Protein AF-A0A0F8YB07-F1 (afdb_monomer)

Sequence (126 aa):
MSTKSKYVGGNLTFFESATFETVRCMAPVMFYDDFLGTDLNKDESGANGVWTHIDVSSSGDSTPLIAADVANGVARLPLDGGQSEAQESGLTWGNQRPFVLNQGLIFEARVALKVLPTDVAEAVWG

pLDDT: mean 84.26, std 6.94, range [61.53, 93.44]

Solvent-accessible surface area (backbone atoms only — not comparable to full-atom values): 8489 Å² total; per-residue (Å²): 139,57,66,46,74,49,80,51,96,94,38,86,41,28,24,32,69,90,78,68,44,80,45,61,95,60,62,73,84,81,87,88,83,64,53,72,31,85,35,67,48,22,31,77,86,67,46,84,34,73,37,40,80,34,60,59,48,92,71,79,68,23,64,50,39,56,46,88,91,51,89,68,42,38,79,39,58,37,73,58,84,89,63,101,64,69,76,47,39,40,76,41,66,74,90,54,84,90,69,39,70,94,77,69,55,84,85,88,83,90,83,84,92,83,68,59,97,88,59,86,82,83,91,85,87,133

Organism: NCBI:txid412755

Nearest PDB structures (foldseek):
  5l80-assembly1_A  TM=7.877E-01  e=2.249E+00  Drosophila melanogaster
  1zcn-assembly1_A  TM=6.325E-01  e=4.309E+00  Homo sapiens
  9eqk-assembly1_A  TM=5.928E-01  e=4.309E+00  Homo sapiens
  2oei-assembly1_A  TM=6.501E-01  e=5.790E+00  Homo sapiens

Structure (mmCIF, N/CA/C/O backbone):
data_AF-A0A0F8YB07-F1
#
_entry.id   AF-A0A0F8YB07-F1
#
loop_
_atom_site.group_PDB
_atom_site.id
_atom_site.type_symbol
_atom_site.label_atom_id
_atom_site.label_alt_id
_atom_site.label_comp_id
_atom_site.label_asym_id
_atom_site.label_entity_id
_atom_site.label_seq_id
_atom_site.pdbx_PDB_ins_code
_atom_site.Cartn_x
_atom_site.Cartn_y
_atom_site.Cartn_z
_atom_site.occupancy
_atom_site.B_iso_or_equiv
_atom_site.auth_seq_id
_atom_site.auth_comp_id
_atom_site.auth_asym_id
_atom_site.auth_atom_id
_atom_site.pdbx_PDB_model_num
ATOM 1 N N . MET A 1 1 ? -11.804 -11.948 14.313 1.00 61.53 1 MET A N 1
ATOM 2 C CA . MET A 1 1 ? -12.180 -10.598 14.785 1.00 61.53 1 MET A CA 1
ATOM 3 C C . MET A 1 1 ? -13.344 -10.754 15.758 1.00 61.53 1 MET A C 1
ATOM 5 O O . MET A 1 1 ? -14.291 -11.451 15.413 1.00 61.53 1 MET A O 1
ATOM 9 N N . SER A 1 2 ? -13.241 -10.232 16.981 1.00 76.31 2 SER A N 1
ATOM 10 C CA . SER A 1 2 ? -14.131 -10.569 18.112 1.00 76.31 2 SER A CA 1
ATOM 11 C C . SER A 1 2 ? -14.867 -9.364 18.712 1.00 76.31 2 SER A C 1
ATOM 13 O O . SER A 1 2 ? -15.566 -9.506 19.720 1.00 76.31 2 SER A O 1
ATOM 15 N N . THR A 1 3 ? -14.798 -8.208 18.051 1.00 82.75 3 THR A N 1
ATOM 16 C CA . THR A 1 3 ? -15.599 -7.030 18.382 1.00 82.75 3 THR A CA 1
ATOM 17 C C . THR A 1 3 ? -17.077 -7.276 18.081 1.00 82.75 3 THR A C 1
ATOM 19 O O . THR A 1 3 ? -17.445 -7.740 17.001 1.00 82.75 3 THR A O 1
ATOM 22 N N . LYS A 1 4 ? -17.937 -6.968 19.051 1.00 85.81 4 LYS A N 1
ATOM 23 C CA . LYS A 1 4 ? -19.399 -7.069 18.958 1.00 85.81 4 LYS A CA 1
ATOM 24 C C . LYS A 1 4 ? -20.037 -5.746 19.358 1.00 85.81 4 LYS A C 1
ATOM 26 O O . LYS A 1 4 ? -19.398 -4.903 19.981 1.00 85.81 4 LYS A O 1
ATOM 31 N N . SER A 1 5 ? -21.312 -5.571 19.030 1.00 89.44 5 SER A N 1
ATOM 32 C CA . SER A 1 5 ? -22.092 -4.412 19.456 1.00 89.44 5 SER A CA 1
ATOM 33 C C . SER A 1 5 ? -23.260 -4.823 20.352 1.00 89.44 5 SER A C 1
ATOM 35 O O . SER A 1 5 ? -23.790 -5.932 20.260 1.00 89.44 5 SER A O 1
ATOM 37 N N . LYS A 1 6 ? -23.640 -3.932 21.269 1.00 90.94 6 LYS A N 1
ATOM 38 C CA . LYS A 1 6 ? -24.853 -4.032 22.088 1.00 90.94 6 LYS A CA 1
ATOM 39 C C . LYS A 1 6 ? -25.453 -2.648 22.296 1.00 90.94 6 LYS A C 1
ATOM 41 O O . LYS A 1 6 ? -24.740 -1.647 22.314 1.00 90.94 6 LYS A O 1
ATOM 46 N N . TYR A 1 7 ? -26.763 -2.595 22.480 1.00 91.12 7 TYR A N 1
ATOM 47 C CA . TYR A 1 7 ? -27.464 -1.349 22.765 1.00 91.12 7 TYR A CA 1
ATOM 48 C C . TYR A 1 7 ? -27.552 -1.143 24.282 1.00 91.12 7 TYR A C 1
ATOM 50 O O . TYR A 1 7 ? -28.079 -2.002 24.990 1.00 91.12 7 TYR A O 1
ATOM 58 N N . VAL A 1 8 ? -27.003 -0.039 24.797 1.00 89.00 8 VAL A N 1
ATOM 59 C CA . VAL A 1 8 ? -26.977 0.284 26.236 1.00 89.00 8 VAL A CA 1
ATOM 60 C C . VAL A 1 8 ? -27.392 1.736 26.426 1.00 89.00 8 VAL A C 1
ATOM 62 O O . VAL A 1 8 ? -26.779 2.636 25.860 1.00 89.00 8 VAL A O 1
ATOM 65 N N . GLY A 1 9 ? -28.442 1.972 27.219 1.00 86.75 9 GLY A N 1
ATOM 66 C CA . GLY A 1 9 ? -28.874 3.329 27.578 1.00 86.75 9 GLY A CA 1
ATOM 67 C C . GLY A 1 9 ? -29.177 4.235 26.378 1.00 86.75 9 GLY A C 1
ATOM 68 O O . GLY A 1 9 ? -28.853 5.416 26.422 1.00 86.75 9 GLY A O 1
ATOM 69 N N . GLY A 1 10 ? -29.730 3.685 25.291 1.00 91.12 10 GLY A N 1
ATOM 70 C CA . GLY A 1 10 ? -30.026 4.447 24.071 1.00 91.12 10 GLY A CA 1
ATOM 71 C C . GLY A 1 10 ? -28.850 4.611 23.100 1.00 91.12 10 GLY A C 1
ATOM 72 O O . GLY A 1 10 ? -29.014 5.234 22.055 1.00 91.12 10 GLY A O 1
ATOM 73 N N . ASN A 1 11 ? -27.675 4.049 23.404 1.00 89.19 11 ASN A N 1
ATOM 74 C CA . ASN A 1 11 ? -26.478 4.182 22.576 1.00 89.19 11 ASN A CA 1
ATOM 75 C C . ASN A 1 11 ? -25.976 2.821 22.080 1.00 89.19 11 ASN A C 1
ATOM 77 O O . ASN A 1 11 ? -25.903 1.847 22.839 1.00 89.19 11 ASN A O 1
ATOM 81 N N . LEU A 1 12 ? -25.579 2.759 20.804 1.00 88.12 12 LEU A N 1
ATOM 82 C CA . LEU A 1 12 ? -24.870 1.604 20.258 1.00 88.12 12 LEU A CA 1
ATOM 83 C C . LEU A 1 12 ? -23.437 1.601 20.801 1.00 88.12 12 LEU A C 1
ATOM 85 O O . LEU A 1 12 ? -22.661 2.516 20.536 1.00 88.12 12 LEU A O 1
ATOM 89 N N . THR A 1 13 ? -23.099 0.577 21.579 1.00 89.06 13 THR A N 1
ATOM 90 C CA . THR A 1 13 ? -21.791 0.419 22.223 1.00 89.06 13 THR A CA 1
ATOM 91 C C . THR A 1 13 ? -21.078 -0.791 21.636 1.00 89.06 13 THR A C 1
ATOM 93 O O . THR A 1 13 ? -21.687 -1.852 21.488 1.00 89.06 13 THR A O 1
ATOM 96 N N . PHE A 1 14 ? -19.788 -0.655 21.337 1.00 88.31 14 PHE A N 1
ATOM 97 C CA . PHE A 1 14 ? -18.949 -1.736 20.818 1.00 88.31 14 PHE A CA 1
ATOM 98 C C . PHE A 1 14 ? -18.071 -2.284 21.939 1.00 88.31 14 PHE A C 1
ATOM 100 O O . PHE A 1 14 ? -17.621 -1.528 22.798 1.00 88.31 14 PHE A O 1
ATOM 107 N N . PHE A 1 15 ? -17.854 -3.593 21.966 1.00 89.00 15 PHE A N 1
ATOM 108 C CA . PHE A 1 15 ? -17.042 -4.243 22.989 1.00 89.00 15 PHE A CA 1
ATOM 109 C C . PHE A 1 15 ? -16.276 -5.437 22.428 1.00 89.00 15 PHE A C 1
ATOM 111 O O . PHE A 1 15 ? -16.723 -6.092 21.483 1.00 89.00 15 PHE A O 1
ATOM 118 N N . GLU A 1 16 ? -15.131 -5.731 23.029 1.00 87.38 16 GLU A N 1
ATOM 119 C CA . GLU A 1 16 ? -14.358 -6.929 22.731 1.00 87.38 16 GLU A CA 1
ATOM 120 C C . GLU A 1 16 ? -14.987 -8.136 23.434 1.00 87.38 16 GLU A C 1
ATOM 122 O O . GLU A 1 16 ? -15.176 -8.128 24.647 1.00 87.38 16 GLU A O 1
ATOM 127 N N . SER A 1 17 ? -15.376 -9.175 22.692 1.00 84.81 17 SER A N 1
ATOM 128 C CA . SER A 1 17 ? -16.175 -10.266 23.274 1.00 84.81 17 SER A CA 1
ATOM 129 C C . SER A 1 17 ? -15.396 -11.219 24.181 1.00 84.81 17 SER A C 1
ATOM 131 O O . SER A 1 17 ? -16.030 -11.924 24.965 1.00 84.81 17 SER A O 1
ATOM 133 N N . ALA A 1 18 ? -14.062 -11.225 24.114 1.00 85.44 18 ALA A N 1
ATOM 134 C CA . ALA A 1 18 ? -13.226 -11.996 25.033 1.00 85.44 18 ALA A CA 1
ATOM 135 C C . ALA A 1 18 ? -12.989 -11.282 26.378 1.00 85.44 18 ALA A C 1
ATOM 137 O O . ALA A 1 18 ? -12.972 -11.937 27.418 1.00 85.44 18 ALA A O 1
ATOM 138 N N . THR A 1 19 ? -12.819 -9.954 26.369 1.00 87.19 19 THR A N 1
ATOM 139 C CA . THR A 1 19 ? -12.463 -9.160 27.565 1.00 87.19 19 THR A CA 1
ATOM 140 C C . THR A 1 19 ? -13.621 -8.334 28.125 1.00 87.19 19 THR A C 1
ATOM 142 O O . THR A 1 19 ? -13.548 -7.858 29.253 1.00 87.19 19 THR A O 1
ATOM 145 N N . PHE A 1 20 ? -14.702 -8.175 27.359 1.00 84.56 20 PHE A N 1
ATOM 146 C CA . PHE A 1 20 ? -15.846 -7.297 27.633 1.00 84.56 20 PHE A CA 1
ATOM 147 C C . PHE A 1 20 ? -15.502 -5.807 27.755 1.00 84.56 20 PHE A C 1
ATOM 149 O O . PHE A 1 20 ? -16.338 -5.015 28.197 1.00 84.56 20 PHE A O 1
ATOM 156 N N . GLU A 1 21 ? -14.307 -5.407 27.326 1.00 84.31 21 GLU A N 1
ATOM 157 C CA . GLU A 1 21 ? -13.889 -4.011 27.312 1.00 84.31 21 GLU A CA 1
ATOM 158 C C . GLU A 1 21 ? -14.606 -3.243 26.204 1.00 84.31 21 GLU A C 1
ATOM 160 O O . GLU A 1 21 ? -14.775 -3.740 25.089 1.00 84.31 21 GLU A O 1
ATOM 165 N N . THR A 1 22 ? -15.028 -2.016 26.506 1.00 83.06 22 THR A N 1
ATOM 166 C CA . THR A 1 22 ? -15.633 -1.124 25.515 1.00 83.06 22 THR A CA 1
ATOM 167 C C . THR A 1 22 ? -14.573 -0.688 24.510 1.00 83.06 22 THR A C 1
ATOM 169 O O . THR A 1 22 ? -13.551 -0.115 24.884 1.00 83.06 22 THR A O 1
ATOM 172 N N . VAL A 1 23 ? -14.842 -0.905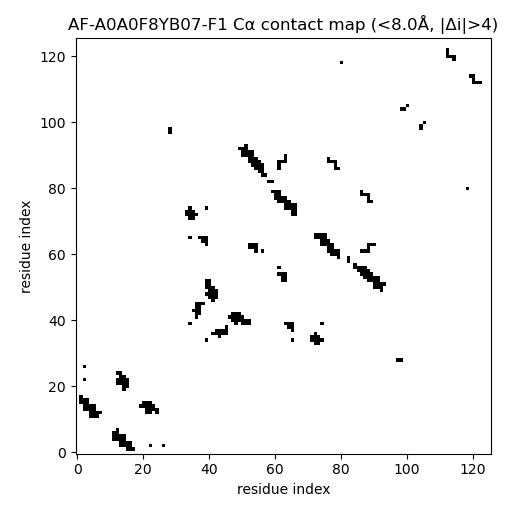 23.228 1.00 78.31 23 VAL A N 1
ATOM 173 C CA . VAL A 1 23 ? -13.960 -0.516 22.124 1.00 78.31 23 VAL A CA 1
ATOM 174 C C . VAL A 1 23 ? -14.646 0.514 21.230 1.00 78.31 23 VAL A C 1
ATOM 176 O O . VAL A 1 23 ? -15.848 0.765 21.338 1.00 78.31 23 VAL A O 1
ATOM 179 N N . ARG A 1 24 ? -13.882 1.167 20.351 1.00 72.12 24 ARG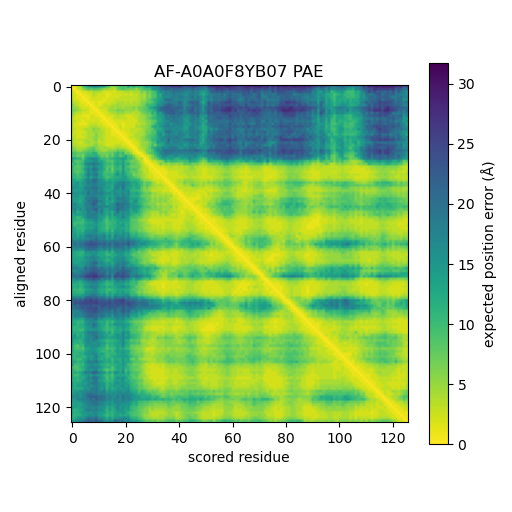 A N 1
ATOM 180 C CA . ARG A 1 24 ? -14.450 2.106 19.372 1.00 72.12 24 ARG A CA 1
ATOM 181 C C . ARG A 1 24 ? -15.219 1.355 18.277 1.00 72.12 24 ARG A C 1
ATOM 183 O O . ARG A 1 24 ? -14.937 0.197 17.996 1.00 72.12 24 ARG A O 1
ATOM 190 N N . CYS A 1 25 ? -16.145 2.068 17.632 1.00 65.38 25 CYS A N 1
ATOM 191 C CA . CYS A 1 25 ? -17.003 1.613 16.524 1.00 65.38 25 CYS A CA 1
ATOM 192 C C . CYS A 1 25 ? -16.262 0.898 15.379 1.00 65.38 25 CYS A C 1
ATOM 194 O O . CYS A 1 25 ? -16.837 0.047 14.711 1.00 65.38 25 CYS A O 1
ATOM 196 N N . MET A 1 26 ? -14.975 1.196 15.194 1.00 66.06 26 MET A N 1
ATOM 197 C CA . MET A 1 26 ? -14.123 0.600 14.166 1.00 66.06 26 MET A CA 1
ATOM 198 C C . MET A 1 26 ? -12.793 0.157 14.776 1.00 66.06 26 MET A C 1
ATOM 200 O O . MET A 1 26 ? -11.732 0.635 14.393 1.00 66.06 26 MET A O 1
ATOM 204 N N . ALA A 1 27 ? -12.865 -0.663 15.824 1.00 62.97 27 ALA A N 1
ATOM 205 C CA . ALA A 1 27 ? -11.716 -1.404 16.326 1.00 62.97 27 ALA A CA 1
ATOM 206 C C . ALA A 1 27 ? -11.667 -2.783 15.633 1.00 62.97 27 ALA A C 1
ATOM 208 O O . ALA A 1 27 ? -12.696 -3.463 15.611 1.00 62.97 27 ALA A O 1
ATOM 209 N N . PRO A 1 28 ? -10.511 -3.217 15.093 1.00 68.62 28 PRO A N 1
ATOM 210 C CA . PRO A 1 28 ? -9.249 -2.478 14.984 1.00 68.62 28 PRO A CA 1
ATOM 211 C C . PRO A 1 28 ? -9.344 -1.319 13.982 1.00 68.62 28 PRO A C 1
ATOM 213 O O . PRO A 1 28 ? -10.193 -1.334 13.095 1.00 68.62 28 PRO A O 1
ATOM 216 N N . VAL A 1 29 ? -8.466 -0.320 14.128 1.00 72.62 29 VAL A N 1
ATOM 217 C CA . VAL A 1 29 ? -8.336 0.753 13.132 1.00 72.62 29 VAL A CA 1
ATOM 218 C C . VAL A 1 29 ? -7.961 0.101 11.803 1.00 72.62 29 VAL A C 1
ATOM 220 O O . VAL A 1 29 ? -6.984 -0.640 11.741 1.00 72.62 29 VAL A O 1
ATOM 223 N N . MET A 1 30 ? -8.754 0.352 10.763 1.00 78.75 30 MET A N 1
ATOM 224 C CA . MET A 1 30 ? -8.526 -0.170 9.419 1.00 78.75 30 MET A CA 1
ATOM 225 C C . MET A 1 30 ? -8.326 0.994 8.459 1.00 78.75 30 MET A C 1
ATOM 227 O O . MET A 1 30 ? -9.059 1.982 8.510 1.00 78.75 30 MET A O 1
ATOM 231 N N . PHE A 1 31 ? -7.333 0.855 7.594 1.00 85.19 31 PHE A N 1
ATOM 232 C CA . PHE A 1 31 ? -7.122 1.711 6.441 1.00 85.19 31 PHE A CA 1
ATOM 233 C C . PHE A 1 31 ? -7.043 0.813 5.211 1.00 85.19 31 PHE A C 1
ATOM 235 O O . PHE A 1 31 ? -6.430 -0.254 5.257 1.00 85.19 31 PHE A O 1
ATOM 242 N N . TYR A 1 32 ? -7.714 1.231 4.148 1.00 88.19 32 TYR A N 1
ATOM 243 C CA . TYR A 1 32 ? -7.757 0.541 2.873 1.00 88.19 32 TYR A CA 1
ATOM 244 C C . TYR A 1 32 ? -7.752 1.595 1.778 1.00 88.19 32 TYR A C 1
ATOM 246 O O . TYR A 1 32 ? -8.446 2.604 1.905 1.00 88.19 32 TYR A O 1
ATOM 254 N N . ASP A 1 33 ? -6.982 1.335 0.731 1.00 88.31 33 ASP A N 1
ATOM 255 C CA . ASP A 1 33 ? -6.921 2.174 -0.452 1.00 88.31 33 ASP A CA 1
ATOM 256 C C . ASP A 1 33 ? -6.847 1.280 -1.690 1.00 88.31 33 ASP A C 1
ATOM 258 O O . ASP A 1 33 ? -6.054 0.334 -1.746 1.00 88.31 33 ASP A O 1
ATOM 262 N N . ASP A 1 34 ? -7.715 1.558 -2.652 1.00 88.38 34 ASP A N 1
ATOM 263 C CA . ASP A 1 34 ? -7.786 0.911 -3.960 1.00 88.38 34 ASP A CA 1
ATOM 264 C C . ASP A 1 34 ? -7.266 1.812 -5.089 1.00 88.38 34 ASP A C 1
ATOM 266 O O . ASP A 1 34 ? -7.338 1.429 -6.257 1.00 88.38 34 ASP A O 1
ATOM 270 N N . PHE A 1 35 ? -6.723 2.982 -4.740 1.00 89.56 35 PHE A N 1
ATOM 271 C CA . PHE A 1 35 ? -6.137 3.991 -5.616 1.00 89.56 35 PHE A CA 1
ATOM 272 C C . PHE A 1 35 ? -7.084 4.496 -6.715 1.00 89.56 35 PHE A C 1
ATOM 274 O O . PHE A 1 35 ? -6.636 4.813 -7.819 1.00 89.56 35 PHE A O 1
ATOM 281 N N . LEU A 1 36 ? -8.390 4.580 -6.439 1.00 84.69 36 LEU A N 1
ATOM 282 C CA . LEU A 1 36 ? -9.393 5.121 -7.373 1.00 84.69 36 LEU A CA 1
ATOM 283 C C . LEU A 1 36 ? -9.486 6.659 -7.395 1.00 84.69 36 LEU A C 1
ATOM 285 O O . LEU A 1 36 ? -10.309 7.214 -8.126 1.00 84.69 36 LEU A O 1
ATOM 289 N N . GLY A 1 37 ? -8.640 7.353 -6.627 1.00 77.50 37 GLY A N 1
ATOM 290 C CA . GLY A 1 37 ? -8.540 8.813 -6.635 1.00 77.50 37 GLY A CA 1
ATOM 291 C C . GLY A 1 37 ? -8.126 9.393 -7.994 1.00 77.50 37 GLY A C 1
ATOM 292 O O . GLY A 1 37 ? -7.709 8.686 -8.909 1.00 77.50 37 GLY A O 1
ATOM 293 N N . THR A 1 38 ? -8.224 10.717 -8.143 1.00 78.25 38 THR A N 1
ATOM 294 C CA . THR A 1 38 ? -7.793 11.401 -9.380 1.00 78.25 38 THR A CA 1
ATOM 295 C C . THR A 1 38 ? -6.271 11.521 -9.506 1.00 78.25 38 THR A C 1
ATOM 297 O O . THR A 1 38 ? -5.761 11.751 -10.598 1.00 78.25 38 THR A O 1
ATOM 300 N N . ASP A 1 39 ? -5.561 11.421 -8.382 1.00 86.69 39 ASP A N 1
ATOM 301 C CA . ASP A 1 39 ? -4.101 11.423 -8.246 1.00 86.69 39 ASP A CA 1
ATOM 302 C C . ASP A 1 39 ? -3.748 10.715 -6.922 1.00 86.69 39 ASP A C 1
ATOM 304 O O . ASP A 1 39 ? -4.599 10.625 -6.038 1.00 86.69 39 ASP A O 1
ATOM 308 N N . LEU A 1 40 ? -2.517 10.225 -6.748 1.00 88.94 40 LEU A N 1
ATOM 309 C CA . LEU A 1 40 ? -2.110 9.482 -5.546 1.00 88.94 40 LEU A CA 1
ATOM 310 C C . LEU A 1 40 ? -2.104 10.358 -4.290 1.00 88.94 40 LEU A C 1
ATOM 312 O O . LEU A 1 40 ? -2.372 9.866 -3.200 1.00 88.94 40 LEU A O 1
ATOM 316 N N . ASN A 1 41 ? -1.857 11.661 -4.428 1.00 86.75 41 ASN A N 1
ATOM 317 C CA . ASN A 1 41 ? -1.942 12.621 -3.324 1.00 86.75 41 ASN A CA 1
ATOM 318 C C . ASN A 1 41 ? -3.354 13.211 -3.128 1.00 86.75 41 ASN A C 1
ATOM 320 O O . ASN A 1 41 ? -3.526 14.104 -2.289 1.00 86.75 41 ASN A O 1
ATOM 324 N N . LYS A 1 42 ? -4.359 12.754 -3.891 1.00 83.56 42 LYS A N 1
ATOM 325 C CA . LYS A 1 42 ? -5.748 13.229 -3.820 1.00 83.56 42 LYS A CA 1
ATOM 326 C C . LYS A 1 42 ? -6.712 12.117 -3.431 1.00 83.56 42 LYS A C 1
ATOM 328 O O . LYS A 1 42 ? -6.472 10.946 -3.695 1.00 83.56 42 LYS A O 1
ATOM 333 N N . ASP A 1 43 ? -7.822 12.496 -2.811 1.00 78.69 43 ASP A N 1
ATOM 334 C CA . ASP A 1 43 ? -8.967 11.600 -2.650 1.00 78.69 43 ASP A CA 1
ATOM 335 C C . ASP A 1 43 ? -9.873 11.605 -3.899 1.00 78.69 43 ASP A C 1
ATOM 337 O O . ASP A 1 43 ? -9.640 12.340 -4.864 1.00 78.69 43 ASP A O 1
ATOM 341 N N . GLU A 1 44 ? -10.931 10.791 -3.888 1.00 75.50 44 GLU A N 1
ATOM 342 C CA . GLU A 1 44 ? -11.911 10.709 -4.985 1.00 75.50 44 GLU A CA 1
ATOM 343 C C . GLU A 1 44 ? -12.639 12.035 -5.266 1.00 75.50 44 GLU A C 1
ATOM 345 O O . GLU A 1 44 ? -13.147 12.250 -6.367 1.00 75.50 44 GLU A O 1
ATOM 350 N N . SER A 1 45 ? -12.696 12.942 -4.286 1.00 78.56 45 SER A N 1
ATOM 351 C CA . SER A 1 45 ? -13.295 14.271 -4.444 1.00 78.56 45 SER A CA 1
ATOM 352 C C . SER A 1 45 ? -12.324 15.303 -5.030 1.00 78.56 45 SER A C 1
ATOM 354 O O . SER A 1 45 ? -12.725 16.433 -5.320 1.00 78.56 45 SER A O 1
ATOM 356 N N . GLY A 1 46 ? -11.052 14.931 -5.213 1.00 78.00 46 GLY A N 1
ATOM 357 C CA . GLY A 1 46 ? -9.974 15.818 -5.646 1.00 78.00 46 GLY A CA 1
ATOM 358 C C . GLY A 1 46 ? -9.388 16.679 -4.520 1.00 78.00 46 GLY A C 1
ATOM 359 O O . GLY A 1 46 ? -8.580 17.576 -4.788 1.00 78.00 46 GLY A O 1
ATOM 360 N N . ALA A 1 47 ? -9.774 16.442 -3.263 1.00 82.69 47 ALA A N 1
ATOM 361 C CA . ALA A 1 47 ? -9.158 17.072 -2.099 1.00 82.69 47 ALA A CA 1
ATOM 362 C C . ALA A 1 47 ? -7.837 16.373 -1.744 1.00 82.69 47 ALA A C 1
ATOM 364 O O . ALA A 1 47 ? -7.494 15.347 -2.320 1.00 82.69 47 ALA A O 1
ATOM 365 N N . ASN A 1 48 ? -7.051 16.946 -0.828 1.00 86.19 48 ASN A N 1
ATOM 366 C CA . ASN A 1 48 ? -5.783 16.335 -0.417 1.00 86.19 48 ASN A CA 1
ATOM 367 C C . ASN A 1 48 ? -6.039 14.990 0.276 1.00 86.19 48 ASN A C 1
ATOM 369 O O . ASN A 1 48 ? -6.719 14.941 1.302 1.00 86.19 48 ASN A O 1
ATOM 373 N N . GLY A 1 49 ? -5.466 13.934 -0.293 1.00 85.50 49 GLY A N 1
ATOM 374 C CA . GLY A 1 49 ? -5.497 12.581 0.232 1.00 85.50 49 GLY A CA 1
ATOM 375 C C . GLY A 1 49 ? -4.482 12.369 1.352 1.00 85.50 49 GLY A C 1
ATOM 376 O O . GLY A 1 49 ? -3.818 13.291 1.831 1.00 85.50 49 GLY A O 1
ATOM 377 N N . VAL A 1 50 ? -4.380 11.117 1.787 1.00 88.62 50 VAL A N 1
ATOM 378 C CA . VAL A 1 50 ? -3.488 10.713 2.882 1.00 88.62 50 VAL A CA 1
ATOM 379 C C . VAL A 1 50 ? -2.036 10.542 2.438 1.00 88.62 50 VAL A C 1
ATOM 381 O O . VAL A 1 50 ? -1.127 10.713 3.251 1.00 88.62 50 VAL A O 1
ATOM 384 N N . TRP A 1 51 ? -1.804 10.226 1.165 1.00 92.19 51 TRP A N 1
ATOM 385 C CA . TRP A 1 51 ? -0.467 9.948 0.666 1.00 92.19 51 TRP A CA 1
ATOM 386 C C . TRP A 1 51 ? 0.298 11.207 0.290 1.00 92.19 51 TRP A C 1
ATOM 388 O O . TRP A 1 51 ? -0.233 12.180 -0.242 1.00 92.19 51 TRP A O 1
ATOM 398 N N . THR A 1 52 ? 1.598 11.136 0.523 1.00 91.62 52 THR A N 1
ATOM 399 C CA . THR A 1 52 ? 2.609 12.070 0.049 1.00 91.62 52 THR A CA 1
ATOM 400 C C . THR A 1 52 ? 3.604 11.293 -0.801 1.00 91.62 52 THR A C 1
ATOM 402 O O . THR A 1 52 ? 3.999 10.184 -0.433 1.00 91.62 52 THR A O 1
ATOM 405 N N . HIS A 1 53 ? 3.992 11.864 -1.939 1.00 91.69 53 HIS A N 1
ATOM 406 C CA . HIS A 1 53 ? 4.941 11.237 -2.852 1.00 91.69 53 HIS A CA 1
ATOM 407 C C . HIS A 1 53 ? 6.352 11.289 -2.263 1.00 91.69 53 HIS A C 1
ATOM 409 O O . HIS A 1 53 ? 6.761 12.302 -1.693 1.00 91.69 53 HIS A O 1
ATOM 415 N N . ILE A 1 54 ? 7.088 10.199 -2.430 1.00 90.75 54 ILE A N 1
ATOM 416 C CA . ILE A 1 54 ? 8.530 10.127 -2.232 1.00 90.75 54 ILE A CA 1
ATOM 417 C C . ILE A 1 54 ? 9.144 10.000 -3.620 1.00 90.75 54 ILE A C 1
ATOM 419 O O . ILE A 1 54 ? 8.787 9.090 -4.365 1.00 90.75 54 ILE A O 1
ATOM 423 N N . ASP A 1 55 ? 10.043 10.924 -3.936 1.00 90.12 55 ASP A N 1
ATOM 424 C CA . ASP A 1 55 ? 10.884 10.905 -5.126 1.00 90.12 55 ASP A CA 1
ATOM 425 C C . ASP A 1 55 ? 12.256 11.452 -4.721 1.00 90.12 55 ASP A C 1
ATOM 427 O O . ASP A 1 55 ? 12.373 12.609 -4.309 1.00 90.12 55 ASP A O 1
ATOM 431 N N . VAL A 1 56 ? 13.267 10.585 -4.726 1.00 87.19 56 VAL A N 1
ATOM 432 C CA . VAL A 1 56 ? 14.645 10.930 -4.321 1.00 87.19 56 VAL A CA 1
ATOM 433 C C . VAL A 1 56 ? 15.538 11.203 -5.533 1.00 87.19 56 VAL A C 1
ATOM 435 O O . VAL A 1 56 ? 16.668 11.668 -5.371 1.00 87.19 56 VAL A O 1
ATOM 438 N N . SER A 1 57 ? 15.043 10.957 -6.748 1.00 84.62 57 SER A N 1
ATOM 439 C CA . SER A 1 57 ? 15.821 11.214 -7.955 1.00 84.62 57 SER A CA 1
ATOM 440 C C . SER A 1 57 ? 16.137 12.706 -8.097 1.00 84.62 57 SER A C 1
ATOM 442 O O . SER A 1 57 ? 15.328 13.578 -7.765 1.00 84.62 57 SER A O 1
ATOM 444 N N . SER A 1 58 ? 17.336 13.027 -8.586 1.00 79.81 58 SER A N 1
ATOM 445 C CA . SER A 1 58 ? 17.655 14.397 -9.000 1.00 79.81 58 SER A CA 1
ATOM 446 C C . SER A 1 58 ? 17.287 14.653 -10.463 1.00 7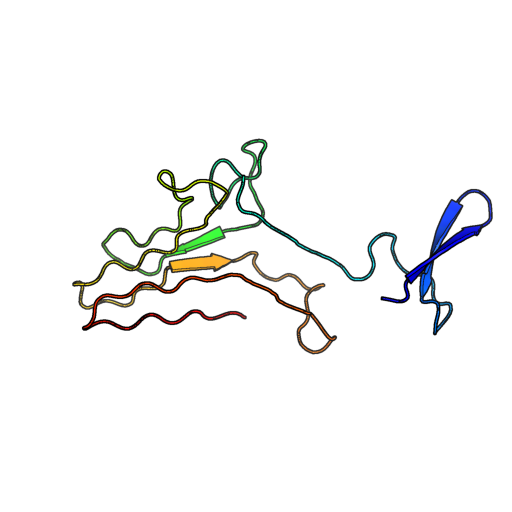9.81 58 SER A C 1
ATOM 448 O O . SER A 1 58 ? 17.139 15.810 -10.869 1.00 79.81 58 SER A O 1
ATOM 450 N N . SER A 1 59 ? 17.116 13.586 -11.249 1.00 75.88 59 SER A N 1
ATOM 451 C CA . SER A 1 59 ? 16.659 13.622 -12.632 1.00 75.88 59 SER A CA 1
ATOM 452 C C . SER A 1 59 ? 15.867 12.364 -13.005 1.00 75.88 59 SER A C 1
ATOM 454 O O . SER A 1 59 ? 16.051 11.310 -12.407 1.00 75.88 59 SER A O 1
ATOM 456 N N . GLY A 1 60 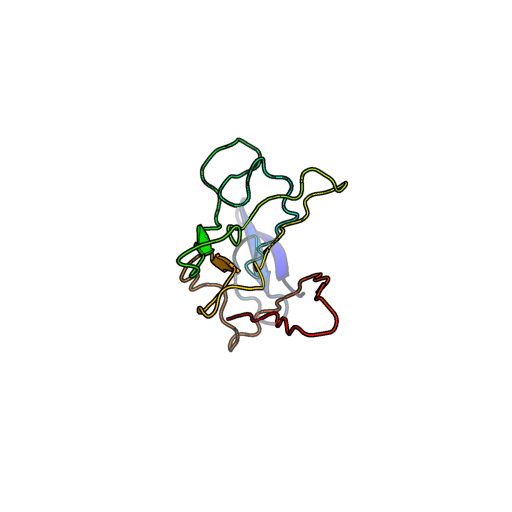? 15.022 12.473 -14.031 1.00 72.88 60 GLY A N 1
ATOM 457 C CA . GLY A 1 60 ? 14.210 11.359 -14.527 1.00 72.88 60 GLY A CA 1
ATOM 458 C C . GLY A 1 60 ? 12.742 11.440 -14.111 1.00 72.88 60 GLY A C 1
ATOM 459 O O . GLY A 1 60 ? 12.304 12.427 -13.520 1.00 72.88 60 GLY A O 1
ATOM 460 N N . ASP A 1 61 ? 11.977 10.416 -14.488 1.00 78.81 61 ASP A N 1
ATOM 461 C CA . ASP A 1 61 ? 10.544 10.287 -14.188 1.00 78.81 61 ASP A CA 1
ATOM 462 C C . ASP A 1 61 ? 10.303 9.157 -13.175 1.00 78.81 61 ASP A C 1
ATOM 464 O O . ASP A 1 61 ? 9.833 8.071 -13.517 1.00 78.81 61 ASP A O 1
ATOM 468 N N . SER A 1 62 ? 10.684 9.396 -11.916 1.00 84.81 62 SER A N 1
ATOM 469 C CA . SER A 1 62 ? 10.398 8.494 -10.787 1.00 84.81 62 SER A CA 1
ATOM 470 C C . SER A 1 62 ? 9.259 8.981 -9.895 1.00 84.81 62 SER A C 1
ATOM 472 O O . SER A 1 62 ? 8.997 8.399 -8.839 1.00 84.81 62 SER A O 1
ATOM 474 N N . THR A 1 63 ? 8.534 10.019 -10.310 1.00 89.12 63 THR A N 1
ATOM 475 C CA . THR A 1 63 ? 7.423 10.545 -9.521 1.00 89.12 63 THR A CA 1
ATOM 476 C C . THR A 1 63 ? 6.268 9.526 -9.488 1.00 89.12 63 THR A C 1
ATOM 478 O O . THR A 1 63 ? 5.796 9.083 -10.539 1.00 89.12 63 THR A O 1
ATOM 481 N N . PRO A 1 64 ? 5.774 9.151 -8.292 1.00 92.12 64 PRO A N 1
ATOM 482 C CA . PRO A 1 64 ? 4.591 8.308 -8.141 1.00 92.12 64 PRO A CA 1
ATOM 483 C C . PRO A 1 64 ? 3.378 8.858 -8.898 1.00 92.12 64 PRO A C 1
ATOM 485 O O . PRO A 1 64 ? 3.086 10.052 -8.819 1.00 92.12 64 PRO A O 1
ATOM 488 N N . LEU A 1 65 ? 2.632 7.984 -9.578 1.00 91.25 65 LEU A N 1
ATOM 489 C CA . LEU A 1 65 ? 1.435 8.369 -10.335 1.00 91.25 65 LEU A CA 1
ATOM 490 C C . LEU A 1 65 ? 0.378 7.262 -10.396 1.00 91.25 65 LEU A C 1
ATOM 492 O O . LEU A 1 65 ? 0.685 6.076 -10.261 1.00 91.25 65 LEU A O 1
ATOM 496 N N . ILE A 1 66 ? -0.876 7.635 -10.661 1.00 89.94 66 ILE A N 1
ATOM 497 C CA . ILE A 1 66 ? -1.928 6.669 -11.012 1.00 89.94 66 ILE A CA 1
ATOM 498 C C . ILE A 1 66 ? -1.773 6.274 -12.480 1.00 89.94 66 ILE A C 1
ATOM 500 O O . ILE A 1 66 ? -1.687 7.123 -13.368 1.00 89.94 66 ILE A O 1
ATOM 504 N N . ALA A 1 67 ? -1.736 4.970 -12.750 1.00 88.62 67 ALA A N 1
ATOM 505 C CA . ALA A 1 67 ? -1.569 4.445 -14.097 1.00 88.62 67 ALA A CA 1
ATOM 506 C C . ALA A 1 67 ? -2.781 4.759 -14.990 1.00 88.62 67 ALA A C 1
ATOM 508 O O . ALA A 1 67 ? -3.843 4.163 -14.837 1.00 88.62 67 ALA A O 1
ATOM 509 N N . ALA A 1 68 ? -2.610 5.650 -15.967 1.00 84.56 68 ALA A N 1
ATOM 510 C CA . ALA A 1 68 ? -3.689 6.048 -16.877 1.00 84.56 68 ALA A CA 1
ATOM 511 C C . ALA A 1 68 ? -4.076 4.967 -17.911 1.00 84.56 68 ALA A C 1
ATOM 513 O O . ALA A 1 68 ? -5.153 5.009 -18.500 1.00 84.56 68 ALA A O 1
ATOM 514 N N . ASP A 1 69 ? -3.186 4.011 -18.163 1.00 82.31 69 ASP A N 1
ATOM 515 C CA . ASP A 1 69 ? -3.265 2.975 -19.201 1.00 82.31 69 ASP A CA 1
ATOM 516 C C . ASP A 1 69 ? -3.715 1.606 -18.664 1.00 82.31 69 ASP A C 1
ATOM 518 O O . ASP A 1 69 ? -3.624 0.599 -19.370 1.00 82.31 69 ASP A O 1
ATOM 522 N N . VAL A 1 70 ? -4.192 1.538 -17.420 1.00 80.25 70 VAL A N 1
ATOM 523 C CA . VAL A 1 70 ? -4.647 0.292 -16.792 1.00 80.25 70 VAL A CA 1
ATOM 524 C C . VAL A 1 70 ? -6.035 0.495 -16.204 1.00 80.25 70 VAL A C 1
ATOM 526 O O . VAL A 1 70 ? -6.346 1.544 -15.651 1.00 80.25 70 VAL A O 1
ATOM 529 N N . ALA A 1 71 ? -6.888 -0.520 -16.335 1.00 73.69 71 ALA A N 1
ATOM 530 C CA . ALA A 1 71 ? -8.174 -0.517 -15.658 1.00 73.69 71 ALA A CA 1
ATOM 531 C C . ALA A 1 71 ? -7.975 -0.731 -14.150 1.00 73.69 71 ALA A C 1
ATOM 533 O O . ALA A 1 71 ? -7.219 -1.623 -13.756 1.00 73.69 71 ALA A O 1
ATOM 534 N N . ASN A 1 72 ? -8.750 0.012 -13.355 1.00 69.69 72 ASN A N 1
ATOM 535 C CA . ASN A 1 72 ? -8.780 0.006 -11.888 1.00 69.69 72 ASN A CA 1
ATOM 536 C C . ASN A 1 72 ? -7.557 0.689 -11.260 1.00 69.69 72 ASN A C 1
ATOM 538 O O . ASN A 1 72 ? -6.461 0.597 -11.795 1.00 69.69 72 ASN A O 1
ATOM 542 N N . GLY A 1 73 ? -7.759 1.376 -10.136 1.00 82.62 73 GLY A N 1
ATOM 543 C CA . GLY A 1 73 ? -6.757 2.189 -9.446 1.00 82.62 73 GLY A CA 1
ATOM 544 C C . GLY A 1 73 ? -5.445 1.453 -9.189 1.00 82.62 73 GLY A C 1
ATOM 545 O O . GLY A 1 73 ? -5.308 0.669 -8.253 1.00 82.62 73 GLY A O 1
ATOM 546 N N . VAL A 1 74 ? -4.455 1.682 -10.052 1.00 91.25 74 VAL A N 1
ATOM 547 C CA . VAL A 1 74 ? -3.109 1.130 -9.900 1.00 91.25 74 VAL A CA 1
ATOM 548 C C . VAL A 1 74 ? -2.147 2.280 -9.654 1.00 91.25 74 VAL A C 1
ATOM 550 O O . VAL A 1 74 ? -1.871 3.070 -10.558 1.00 91.25 74 VAL A O 1
ATOM 553 N N . ALA A 1 75 ? -1.586 2.323 -8.448 1.00 92.31 75 ALA A N 1
ATOM 554 C CA . ALA A 1 75 ? -0.430 3.154 -8.150 1.00 92.31 75 ALA A CA 1
ATOM 555 C C . ALA A 1 75 ? 0.812 2.615 -8.878 1.00 92.31 75 ALA A C 1
ATOM 557 O O . ALA A 1 75 ? 1.147 1.430 -8.776 1.00 92.31 75 ALA A O 1
ATOM 558 N N . ARG A 1 76 ? 1.506 3.485 -9.612 1.00 92.06 76 ARG A N 1
ATOM 559 C CA . ARG A 1 76 ? 2.814 3.218 -10.213 1.00 92.06 76 ARG A CA 1
ATOM 560 C C . ARG A 1 76 ? 3.884 4.012 -9.488 1.00 92.06 76 ARG A C 1
ATOM 562 O O . ARG A 1 76 ? 3.732 5.207 -9.262 1.00 92.06 76 ARG A O 1
ATOM 569 N N . LEU A 1 77 ? 4.967 3.310 -9.183 1.00 92.06 77 LEU A N 1
ATOM 570 C CA . LEU A 1 77 ? 6.172 3.836 -8.555 1.00 92.06 77 LEU A CA 1
ATOM 571 C C . LEU A 1 77 ? 7.334 3.603 -9.531 1.00 92.06 77 LEU A C 1
ATOM 573 O O . LEU A 1 77 ? 7.996 2.565 -9.442 1.00 92.06 77 LEU A O 1
ATOM 577 N N . PRO A 1 78 ? 7.476 4.446 -10.569 1.00 90.06 78 PRO A N 1
ATOM 578 C CA . PRO A 1 78 ? 8.503 4.251 -11.582 1.00 90.06 78 PRO A CA 1
ATOM 579 C C . PRO A 1 78 ? 9.901 4.521 -11.015 1.00 90.06 78 PRO A C 1
ATOM 581 O O . PRO A 1 78 ? 10.081 5.354 -10.134 1.00 90.06 78 PRO A O 1
ATOM 584 N N . LEU A 1 79 ? 10.894 3.809 -11.541 1.00 87.38 79 LEU A N 1
ATOM 585 C CA . LEU A 1 79 ? 12.315 4.086 -11.338 1.00 87.38 79 LEU A CA 1
ATOM 586 C C . LEU A 1 79 ? 12.927 4.254 -12.731 1.00 87.38 79 LEU A C 1
ATOM 588 O O . LEU A 1 79 ? 12.701 3.403 -13.597 1.00 87.38 79 LEU A O 1
ATOM 592 N N . ASP A 1 80 ? 13.644 5.350 -12.964 1.00 79.19 80 ASP A N 1
ATOM 593 C CA . ASP A 1 80 ? 14.188 5.687 -14.282 1.00 79.19 80 ASP A CA 1
ATOM 594 C C . ASP A 1 80 ? 15.636 5.198 -14.426 1.00 79.19 80 ASP A C 1
ATOM 596 O O . ASP A 1 80 ? 16.595 5.886 -14.082 1.00 79.19 80 ASP A O 1
ATOM 600 N N . GLY A 1 81 ? 15.815 3.973 -14.916 1.00 70.62 81 GLY A N 1
ATOM 601 C CA . GLY A 1 81 ? 17.147 3.398 -15.096 1.00 70.62 81 GLY A CA 1
ATOM 602 C C . GLY A 1 81 ? 18.031 4.215 -16.053 1.00 70.62 81 GLY A C 1
ATOM 603 O O . GLY A 1 81 ? 17.586 4.688 -17.093 1.00 70.62 81 GLY A O 1
ATOM 604 N N . GLY A 1 82 ? 19.328 4.319 -15.741 1.00 69.25 82 GLY A N 1
ATOM 605 C CA . GLY A 1 82 ? 20.340 4.897 -16.642 1.00 69.25 82 GLY A CA 1
ATOM 606 C C . GLY A 1 82 ? 21.089 6.106 -16.087 1.00 69.25 82 GLY A C 1
ATOM 607 O O . GLY A 1 82 ? 22.127 6.476 -16.636 1.00 69.25 82 GLY A O 1
ATOM 608 N N . GLN A 1 83 ? 20.625 6.659 -14.969 1.00 67.50 83 GLN A N 1
ATOM 609 C CA . GLN A 1 83 ? 21.312 7.720 -14.244 1.00 67.50 83 GLN A CA 1
ATOM 610 C C . GLN A 1 83 ? 22.087 7.115 -13.068 1.00 67.50 83 GLN A C 1
ATOM 612 O O . GLN A 1 83 ? 21.555 6.319 -12.299 1.00 67.50 83 GLN A O 1
ATOM 617 N N . SER A 1 84 ? 23.369 7.463 -12.929 1.00 74.00 84 SER A N 1
ATOM 618 C CA . SER A 1 84 ? 24.221 7.010 -11.816 1.00 74.00 84 SER A CA 1
ATOM 619 C C . SER A 1 84 ? 23.897 7.769 -10.523 1.00 74.00 84 SER A C 1
ATOM 621 O O . SER A 1 84 ? 24.757 8.450 -9.961 1.00 74.00 84 SER A O 1
ATOM 623 N N . GLU A 1 85 ? 22.648 7.689 -10.075 1.00 80.56 85 GLU A N 1
ATOM 624 C CA . GLU A 1 85 ? 22.124 8.373 -8.895 1.00 80.56 85 GLU A CA 1
ATOM 625 C C . GLU A 1 85 ? 21.260 7.447 -8.034 1.00 80.56 85 GLU A C 1
ATOM 627 O O . GLU A 1 85 ? 20.871 6.358 -8.453 1.00 80.56 85 GLU A O 1
ATOM 632 N N . ALA A 1 86 ? 20.989 7.870 -6.798 1.00 80.38 86 ALA A N 1
ATOM 633 C CA . ALA A 1 86 ? 20.033 7.174 -5.949 1.00 80.38 86 ALA A CA 1
ATOM 634 C C . ALA A 1 86 ? 18.613 7.422 -6.474 1.00 80.38 86 ALA A C 1
ATOM 636 O O . ALA A 1 86 ? 18.250 8.564 -6.750 1.00 80.38 86 ALA A O 1
ATOM 637 N N . GLN A 1 87 ? 17.815 6.362 -6.586 1.00 82.75 87 GLN A N 1
ATOM 638 C CA . GLN A 1 87 ? 16.429 6.449 -7.030 1.00 82.75 87 GLN A CA 1
ATOM 639 C C . GLN A 1 87 ? 15.519 5.715 -6.058 1.00 82.75 87 GLN A C 1
ATOM 641 O O . GLN A 1 87 ? 15.690 4.525 -5.804 1.00 82.75 87 GLN A O 1
ATOM 646 N N . GLU A 1 88 ? 14.536 6.441 -5.541 1.00 88.69 88 GLU A N 1
ATO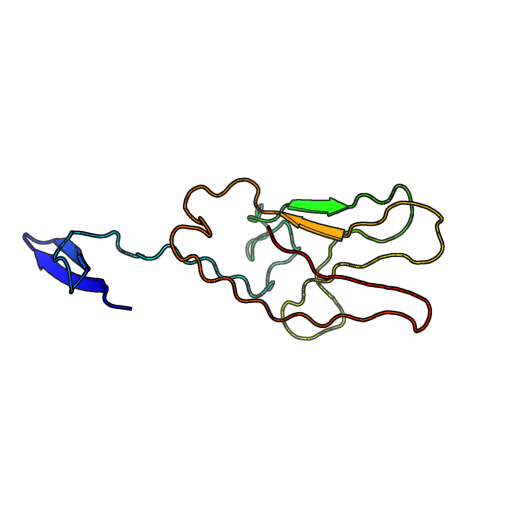M 647 C CA . GLU A 1 88 ? 13.460 5.901 -4.721 1.00 88.69 88 GLU A CA 1
ATOM 648 C C . GLU A 1 88 ? 12.158 6.555 -5.169 1.00 88.69 88 GLU A C 1
ATOM 650 O O . GLU A 1 88 ? 12.087 7.780 -5.279 1.00 88.69 88 GLU A O 1
ATOM 655 N N . SER A 1 89 ? 11.141 5.730 -5.406 1.00 91.75 89 SER A N 1
ATOM 656 C CA . SER A 1 89 ? 9.776 6.151 -5.704 1.00 91.75 89 SER A CA 1
ATOM 657 C C . SER A 1 89 ? 8.845 5.470 -4.715 1.00 91.75 89 SER A C 1
ATOM 659 O O . SER A 1 89 ? 8.879 4.245 -4.565 1.00 91.75 89 SER A O 1
ATOM 661 N N . GLY A 1 90 ? 8.033 6.242 -4.000 1.00 93.44 90 GLY A N 1
ATOM 662 C CA . GLY A 1 90 ? 7.227 5.693 -2.916 1.00 93.44 90 GLY A CA 1
ATOM 663 C C . GLY A 1 90 ? 6.066 6.570 -2.483 1.00 93.44 90 GLY A C 1
ATOM 664 O O . GLY A 1 90 ? 5.918 7.713 -2.907 1.00 93.44 90 GLY A O 1
ATOM 665 N N . LEU A 1 91 ? 5.240 6.023 -1.596 1.00 93.38 91 LEU A N 1
ATOM 666 C CA . LEU A 1 91 ? 4.153 6.743 -0.943 1.00 93.38 91 LEU A CA 1
ATOM 667 C C . LEU A 1 91 ? 4.333 6.663 0.567 1.00 93.38 91 LEU A C 1
ATOM 669 O O . LEU A 1 91 ? 4.633 5.602 1.112 1.00 93.38 91 LEU A O 1
ATOM 673 N N . THR A 1 92 ? 4.108 7.779 1.250 1.00 91.69 92 THR A N 1
ATOM 674 C CA . THR A 1 92 ? 4.087 7.832 2.712 1.00 91.69 92 THR A CA 1
ATOM 675 C C . THR A 1 92 ? 2.852 8.553 3.215 1.00 91.69 92 THR A C 1
ATOM 677 O O . THR A 1 92 ? 2.405 9.534 2.629 1.00 91.69 92 THR A O 1
ATOM 680 N N . TRP A 1 93 ? 2.314 8.077 4.332 1.00 90.06 93 TRP A N 1
ATOM 681 C CA . TRP A 1 93 ? 1.248 8.742 5.078 1.00 90.06 93 TRP A CA 1
ATOM 682 C C . TRP A 1 93 ? 1.778 9.328 6.400 1.00 90.06 93 TRP A C 1
ATOM 684 O O . TRP A 1 93 ? 1.049 9.514 7.376 1.00 90.06 93 TRP A O 1
ATOM 694 N N . GLY A 1 94 ? 3.079 9.617 6.469 1.00 86.75 94 GLY A N 1
ATOM 695 C CA . GLY A 1 94 ? 3.713 10.108 7.689 1.00 86.75 94 GLY A CA 1
ATOM 696 C C . GLY A 1 94 ? 3.491 9.183 8.895 1.00 86.75 94 GLY A C 1
ATOM 697 O O . GLY A 1 94 ? 3.200 7.995 8.771 1.00 86.75 94 GLY A O 1
ATOM 698 N N . ASN A 1 95 ? 3.629 9.738 10.100 1.00 83.50 95 ASN A N 1
ATOM 699 C CA . ASN A 1 95 ? 3.606 8.945 11.328 1.00 83.50 95 ASN A CA 1
ATOM 700 C C . ASN A 1 95 ? 2.182 8.692 11.836 1.00 83.50 95 ASN A C 1
ATOM 702 O O . ASN A 1 95 ? 1.594 9.535 12.523 1.00 83.50 95 ASN A O 1
ATOM 706 N N . GLN A 1 96 ? 1.671 7.487 11.595 1.00 85.31 96 GLN A N 1
ATOM 707 C CA . GLN A 1 96 ? 0.369 7.048 12.091 1.00 85.31 96 GLN A CA 1
ATOM 708 C C . GLN A 1 96 ? 0.502 6.221 13.373 1.00 85.31 96 GLN A C 1
ATOM 710 O O . GLN A 1 96 ? 0.661 5.006 13.350 1.00 85.31 96 GLN A O 1
ATOM 715 N N . ARG A 1 97 ? 0.373 6.887 14.528 1.00 83.69 97 ARG A N 1
ATOM 716 C CA . ARG A 1 97 ? 0.441 6.239 15.856 1.00 83.69 97 ARG A CA 1
ATOM 717 C C . ARG A 1 97 ? -0.500 5.037 16.055 1.00 83.69 97 ARG A C 1
ATOM 719 O O . ARG A 1 97 ? -0.134 4.177 16.847 1.00 83.69 97 ARG A O 1
ATOM 726 N N . PRO A 1 98 ? -1.696 4.966 15.436 1.00 81.19 98 PRO A N 1
ATOM 727 C CA . PRO A 1 98 ? -2.572 3.805 15.601 1.00 81.19 98 PRO A CA 1
ATOM 728 C C . PRO A 1 98 ? -2.083 2.528 14.903 1.00 81.19 98 PRO A C 1
ATOM 730 O O . PRO A 1 98 ? -2.524 1.445 15.278 1.00 81.19 98 PRO A O 1
ATOM 733 N N . PHE A 1 99 ? -1.201 2.631 13.904 1.00 84.25 99 PHE A N 1
ATOM 734 C CA . PHE A 1 99 ? -0.700 1.487 13.143 1.00 84.25 99 PHE A CA 1
ATOM 735 C C . PHE A 1 99 ? 0.683 1.092 13.653 1.00 84.25 99 PHE A C 1
ATOM 737 O O . PHE A 1 99 ? 1.702 1.592 13.189 1.00 84.25 99 PHE A O 1
ATOM 744 N N . VAL A 1 100 ? 0.719 0.195 14.640 1.00 83.75 100 VAL A N 1
ATOM 745 C CA . VAL A 1 100 ? 1.972 -0.240 15.269 1.00 83.75 100 VAL A CA 1
ATOM 746 C C . VAL A 1 100 ? 2.209 -1.728 15.024 1.00 83.75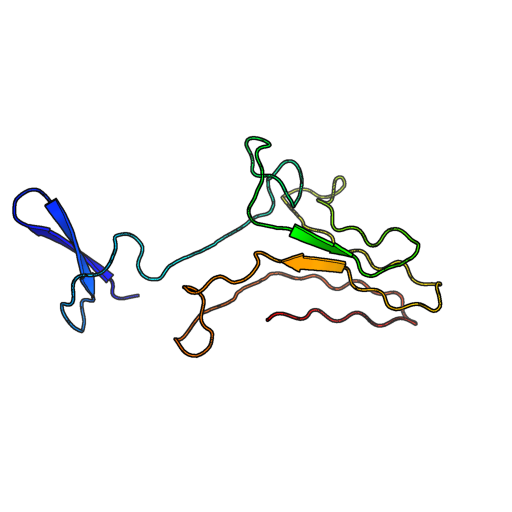 100 VAL A C 1
ATOM 748 O O . VAL A 1 100 ? 1.441 -2.574 15.482 1.00 83.75 100 VAL A O 1
ATOM 751 N N . LEU A 1 101 ? 3.312 -2.059 14.343 1.00 81.88 101 LEU A N 1
ATOM 752 C CA . LEU A 1 101 ? 3.687 -3.440 14.001 1.00 81.88 101 LEU A CA 1
ATOM 753 C C . LEU A 1 101 ? 3.791 -4.357 15.227 1.00 81.88 101 LEU A C 1
ATOM 75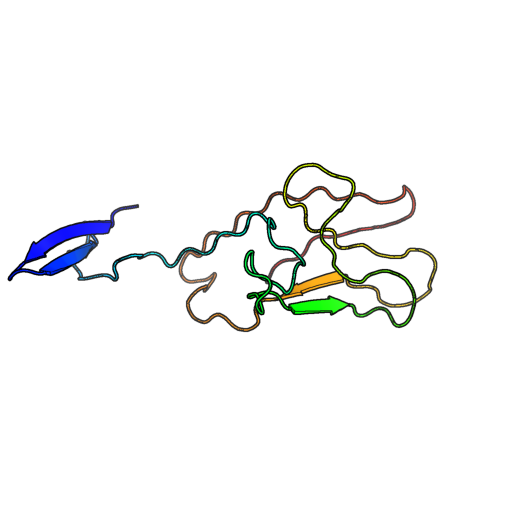5 O O . LEU A 1 101 ? 3.330 -5.496 15.194 1.00 81.88 101 LEU A O 1
ATOM 759 N N . ASN A 1 102 ? 4.315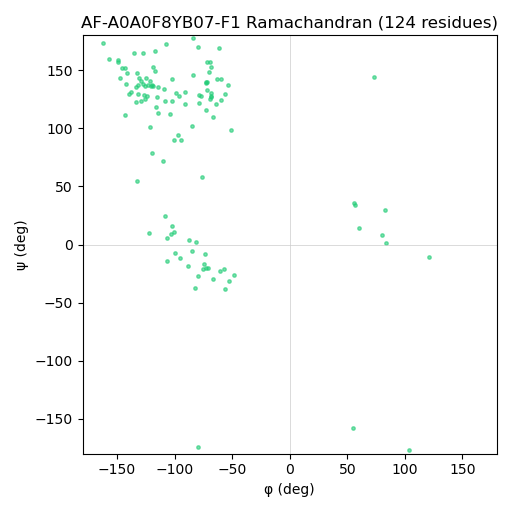 -3.853 16.348 1.00 85.81 102 ASN A N 1
ATOM 760 C CA . ASN A 1 102 ? 4.441 -4.643 17.577 1.00 85.81 102 ASN A CA 1
ATOM 761 C C . ASN A 1 102 ? 3.107 -4.878 18.318 1.00 85.81 102 ASN A C 1
ATOM 763 O O . ASN A 1 102 ? 3.078 -5.662 19.264 1.00 85.81 102 ASN A O 1
ATOM 767 N N . GLN A 1 103 ? 2.014 -4.233 17.895 1.00 82.81 103 GLN A N 1
ATOM 768 C CA . GLN A 1 103 ? 0.668 -4.422 18.449 1.00 82.81 103 GLN A CA 1
ATOM 769 C C . GLN A 1 103 ? -0.217 -5.302 17.554 1.00 82.81 103 GLN A C 1
ATOM 771 O O . GLN A 1 103 ? -1.433 -5.334 17.730 1.00 82.81 103 GLN A O 1
ATOM 776 N N . GLY A 1 104 ? 0.382 -6.036 16.610 1.00 79.81 104 GLY A N 1
ATOM 777 C CA . GLY A 1 104 ? -0.341 -6.956 15.733 1.00 79.81 104 GLY A CA 1
ATOM 778 C C . GLY A 1 104 ? -0.991 -6.279 14.528 1.00 79.81 104 GLY A C 1
ATOM 779 O O . GLY A 1 104 ? -2.021 -6.753 14.054 1.00 79.81 104 GLY A O 1
ATOM 780 N N . LEU A 1 105 ? -0.409 -5.177 14.038 1.00 85.00 105 LEU A N 1
ATOM 781 C CA . LEU A 1 105 ? -0.796 -4.596 12.753 1.00 85.00 105 LEU A CA 1
ATOM 782 C C . LEU A 1 105 ? -0.655 -5.644 11.645 1.00 85.00 105 LEU A C 1
ATOM 784 O O . LEU A 1 105 ? 0.398 -6.264 11.495 1.00 85.00 105 LEU A O 1
ATOM 788 N N . ILE A 1 106 ? -1.712 -5.795 10.854 1.00 85.62 106 ILE A N 1
ATOM 789 C CA . ILE A 1 106 ? -1.703 -6.602 9.640 1.00 85.62 106 ILE A CA 1
ATOM 790 C C . ILE A 1 106 ? -1.594 -5.636 8.466 1.00 85.62 106 ILE A C 1
ATOM 792 O O . ILE A 1 106 ? -2.419 -4.733 8.331 1.00 85.62 106 ILE A O 1
ATOM 796 N N . PHE A 1 107 ? -0.565 -5.824 7.645 1.00 87.62 107 PHE A N 1
ATOM 797 C CA . PHE A 1 107 ? -0.352 -5.072 6.417 1.00 87.62 107 PHE A CA 1
ATOM 798 C C . PHE A 1 107 ? -0.462 -6.018 5.223 1.00 87.62 107 PHE A C 1
ATOM 800 O O . PHE A 1 107 ? 0.211 -7.048 5.179 1.00 87.62 107 PHE A O 1
ATOM 807 N N . GLU A 1 108 ? -1.308 -5.660 4.260 1.00 89.81 108 GLU A N 1
ATOM 808 C CA . GLU A 1 108 ? -1.535 -6.429 3.041 1.00 89.81 108 GLU A CA 1
ATOM 809 C C . GLU A 1 108 ? -1.471 -5.493 1.835 1.00 89.81 108 GLU A C 1
ATOM 811 O O . GLU A 1 108 ? -2.134 -4.459 1.799 1.00 89.81 108 GLU A O 1
ATOM 816 N N . ALA A 1 109 ? -0.682 -5.872 0.830 1.00 90.62 109 ALA A N 1
ATOM 817 C CA . ALA A 1 109 ? -0.579 -5.152 -0.430 1.00 90.62 109 ALA A CA 1
ATOM 818 C C . ALA A 1 109 ? -0.467 -6.137 -1.595 1.00 90.62 109 ALA A C 1
ATOM 820 O O . ALA A 1 109 ? 0.119 -7.215 -1.474 1.00 90.62 109 ALA A O 1
ATOM 821 N N . ARG A 1 110 ? -1.007 -5.747 -2.752 1.00 91.38 110 ARG A N 1
ATOM 822 C CA . ARG A 1 110 ? -0.796 -6.455 -4.017 1.00 91.38 110 ARG A CA 1
ATOM 823 C C . ARG A 1 110 ? 0.190 -5.658 -4.856 1.00 91.38 110 ARG A C 1
ATOM 825 O O . ARG A 1 110 ? -0.149 -4.583 -5.335 1.00 91.38 110 ARG A O 1
ATOM 832 N N . VAL A 1 111 ? 1.382 -6.212 -5.064 1.00 92.19 111 VAL A N 1
ATOM 833 C CA . VAL A 1 111 ? 2.455 -5.554 -5.820 1.00 92.19 111 VAL A CA 1
ATOM 834 C C . VAL A 1 111 ? 2.875 -6.414 -7.005 1.00 92.19 111 VAL A C 1
ATOM 836 O O . VAL A 1 111 ? 2.956 -7.637 -6.904 1.00 92.19 111 VAL A O 1
ATOM 839 N N . ALA A 1 112 ? 3.145 -5.761 -8.133 1.00 91.75 112 ALA A N 1
ATOM 840 C CA . ALA A 1 112 ? 3.742 -6.371 -9.312 1.00 91.75 112 ALA A CA 1
ATOM 841 C C . ALA A 1 112 ? 5.043 -5.633 -9.645 1.00 91.75 112 ALA A C 1
ATOM 843 O O . ALA A 1 112 ? 5.014 -4.553 -10.231 1.00 91.75 112 ALA A O 1
ATOM 844 N N . LEU A 1 113 ? 6.177 -6.222 -9.264 1.00 90.56 113 LEU A N 1
ATOM 845 C CA . LEU A 1 113 ? 7.496 -5.682 -9.584 1.00 90.56 113 LEU A CA 1
ATOM 846 C C . LEU A 1 113 ? 7.834 -5.979 -11.046 1.00 90.56 113 LEU A C 1
ATOM 848 O O . LEU A 1 113 ? 7.743 -7.124 -11.496 1.00 90.56 113 LEU A O 1
ATOM 852 N N . LYS A 1 114 ? 8.209 -4.939 -11.790 1.00 87.75 114 LYS A N 1
ATOM 853 C CA . LYS A 1 114 ? 8.655 -5.030 -13.182 1.00 87.75 114 LYS A CA 1
ATOM 854 C C . LYS A 1 114 ? 10.006 -4.349 -13.295 1.00 87.75 114 LYS A C 1
ATOM 856 O O . LYS A 1 114 ? 10.163 -3.221 -12.853 1.00 87.75 114 LYS A O 1
ATOM 861 N N . VAL A 1 115 ? 10.959 -5.062 -13.869 1.00 87.00 115 VAL A N 1
ATOM 862 C CA . VAL A 1 115 ? 12.367 -4.675 -13.894 1.00 87.00 115 VAL A CA 1
ATOM 863 C C . VAL A 1 115 ? 12.970 -5.186 -15.201 1.00 87.00 115 VAL A C 1
ATOM 865 O O . VAL A 1 115 ? 12.574 -6.246 -15.700 1.00 87.00 115 VAL A O 1
ATOM 868 N N . LEU A 1 116 ? 13.878 -4.409 -15.792 1.00 84.19 116 LEU A N 1
ATOM 869 C CA . LEU A 1 116 ? 14.662 -4.851 -16.942 1.00 84.19 116 LEU A CA 1
ATOM 870 C C . LEU A 1 116 ? 15.646 -5.950 -16.509 1.00 84.19 116 LEU A C 1
ATOM 872 O O . LEU A 1 116 ? 16.078 -5.958 -15.363 1.00 84.19 116 LEU A O 1
ATOM 876 N N . PRO A 1 117 ? 16.058 -6.871 -17.398 1.00 82.75 117 PRO A N 1
ATOM 877 C CA . PRO A 1 117 ? 16.892 -8.013 -17.007 1.00 82.75 117 PRO A CA 1
ATOM 878 C C . PRO A 1 117 ? 18.222 -7.671 -16.316 1.00 82.75 117 PRO A C 1
ATOM 880 O O . PRO A 1 117 ? 18.809 -8.540 -15.677 1.00 82.75 117 PRO A O 1
ATOM 883 N N . THR A 1 118 ? 18.724 -6.449 -16.491 1.00 84.25 118 THR A N 1
ATOM 884 C CA . THR A 1 118 ? 19.991 -5.966 -15.923 1.00 84.25 118 THR A CA 1
ATOM 885 C C . THR A 1 118 ? 19.833 -5.205 -14.616 1.00 84.25 118 THR A C 1
ATOM 887 O O . THR A 1 118 ? 20.839 -4.942 -13.959 1.00 84.25 118 THR A O 1
ATOM 890 N N . ASP A 1 119 ? 18.605 -4.856 -14.248 1.00 84.75 119 ASP A N 1
ATOM 891 C CA . ASP A 1 119 ? 18.331 -3.939 -13.150 1.00 84.75 119 ASP A CA 1
ATOM 892 C C . ASP A 1 119 ? 17.768 -4.703 -11.949 1.00 84.75 119 ASP A C 1
ATOM 894 O O . ASP A 1 119 ? 17.486 -5.903 -12.009 1.00 84.75 119 ASP A O 1
ATOM 898 N N . VAL A 1 120 ? 17.617 -4.004 -10.828 1.00 85.31 120 VAL A N 1
ATOM 899 C CA . VAL A 1 120 ? 17.048 -4.551 -9.596 1.00 85.31 120 VAL A CA 1
ATOM 900 C C . VAL A 1 120 ? 16.002 -3.575 -9.080 1.00 85.31 120 VAL A C 1
ATOM 902 O O . VAL A 1 120 ? 16.220 -2.367 -9.083 1.00 85.31 120 VAL A O 1
ATOM 905 N N . ALA A 1 121 ? 14.868 -4.109 -8.636 1.00 87.44 121 ALA A N 1
ATOM 906 C CA . ALA A 1 121 ? 13.826 -3.352 -7.960 1.00 87.44 121 ALA A CA 1
ATOM 907 C C . ALA A 1 121 ? 13.379 -4.118 -6.715 1.00 87.44 121 ALA A C 1
ATOM 909 O O . ALA A 1 121 ? 13.153 -5.330 -6.773 1.00 87.44 121 ALA A O 1
ATOM 910 N N . GLU A 1 122 ? 13.222 -3.404 -5.605 1.00 89.88 122 GLU A N 1
ATOM 911 C CA . GLU A 1 122 ? 12.777 -3.955 -4.328 1.00 89.88 122 GLU A CA 1
ATOM 912 C C . GLU A 1 122 ? 11.583 -3.149 -3.809 1.00 89.88 122 GLU A C 1
ATOM 914 O O . GLU A 1 122 ? 11.561 -1.924 -3.898 1.00 89.88 122 GLU A O 1
ATOM 919 N N . ALA A 1 123 ? 10.576 -3.842 -3.271 1.00 90.69 123 ALA A N 1
ATOM 920 C CA . ALA A 1 123 ? 9.491 -3.206 -2.530 1.00 90.69 123 ALA A CA 1
ATOM 921 C C . ALA A 1 123 ? 9.806 -3.260 -1.033 1.00 90.69 123 ALA A C 1
ATOM 923 O O . ALA A 1 123 ? 10.076 -4.336 -0.495 1.00 90.69 123 ALA A O 1
ATOM 924 N N . VAL A 1 124 ? 9.741 -2.104 -0.373 1.00 90.38 124 VAL A N 1
ATOM 925 C CA . VAL A 1 124 ? 10.031 -1.942 1.056 1.00 90.38 124 VAL A CA 1
ATOM 926 C C . VAL A 1 124 ? 8.833 -1.289 1.743 1.00 90.38 124 VAL A C 1
ATOM 928 O O . VAL A 1 124 ? 8.176 -0.421 1.171 1.00 90.38 124 VAL A O 1
ATOM 931 N N . TRP A 1 125 ? 8.553 -1.709 2.977 1.00 87.19 125 TRP A N 1
ATOM 932 C CA . TRP A 1 125 ? 7.489 -1.168 3.827 1.00 87.19 125 TRP A C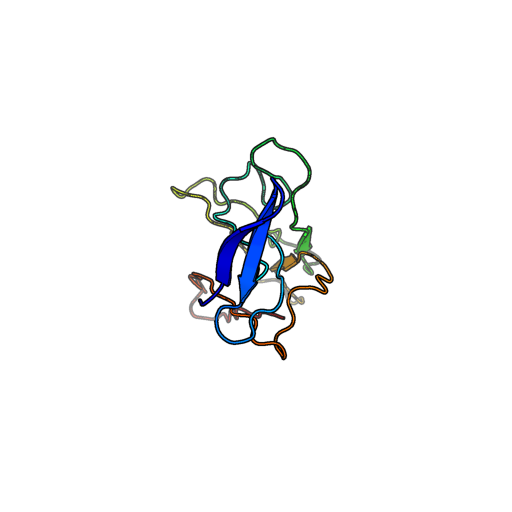A 1
ATOM 933 C C . TRP A 1 125 ? 8.035 -0.886 5.228 1.00 87.19 125 TRP A C 1
ATOM 935 O O . TRP A 1 125 ? 8.910 -1.619 5.699 1.00 87.19 125 TRP A O 1
ATOM 945 N N . GLY A 1 126 ? 7.509 0.142 5.899 1.00 78.88 126 GLY A N 1
ATOM 946 C CA . GLY A 1 126 ? 7.942 0.560 7.235 1.00 78.88 126 GLY A CA 1
ATOM 947 C C . GLY A 1 126 ? 7.131 1.713 7.798 1.00 78.88 126 GLY A C 1
ATOM 948 O O . GLY A 1 126 ? 6.529 2.456 6.991 1.00 78.88 126 GLY A O 1
#

Foldseek 3Di:
DQKDWDQDPNDIWIARNVPRHTDDPDPPDDDDDFQPPPWPQADVVRHGDQKDKDWPDPDDPQTWTFDPPDPTTDIDRDFGPDDPDDTGTDIDSPDDPSQDVVVPHDDDDDDDDDDDPVDDDDDDDD

Secondary structure (DSSP, 8-state):
--EEEEEETTEEEEEETTT--EE-TTPSP-------SSSTTB-TTSSB-S-EEEE--SSSS---EE-TTSSS--EE----TTSSS---EEEE----TT--GGGT------------TT--------

Radius of gyration: 19.7 Å; Cα contacts (8 Å, |Δi|>4): 178; chains: 1; bounding box: 54×29×47 Å

Mean predicted aligned error: 9.08 Å